Protein AF-A0A539DNE3-F1 (afdb_monomer_lite)

pLDDT: mean 90.98, std 9.86, range [54.38, 97.81]

Foldseek 3Di:
DDPVVVVVVVVVVVVVVVVVVVVVVVVVPDDDDDDDDQDDPDPCSVVVVLVVVVVCVVVVEADDDDDPDPDPCPDPSNVVSVPRPRD

Secondary structure (DSSP, 8-state):
--HHHHHHHHHHHHHHHHHHHHHHHHH------------SSSTTHHHHHHHHHHHHHHTT-------SS---TT-HHHHHHTTSTT-

Sequence (87 aa):
MTTSDKAERHLHRMQRKKAVVDAAIAHADQDKGLLLVLTGNGKGKSSSAFGMVARALGHGMRVGVAQFIKGRSDTGEEAFFRQQPGL

Structure (mmCIF, N/CA/C/O backbone):
data_AF-A0A539DNE3-F1
#
_entry.id   AF-A0A539DNE3-F1
#
loop_
_atom_site.group_PDB
_atom_site.id
_atom_site.type_symbol
_atom_site.label_atom_id
_atom_site.label_alt_id
_atom_site.label_comp_id
_atom_site.label_asym_id
_atom_site.label_entity_id
_atom_site.label_seq_id
_atom_site.pdbx_PDB_ins_code
_atom_site.Cartn_x
_atom_site.Cartn_y
_atom_site.Cartn_z
_atom_site.occupancy
_atom_site.B_iso_or_equiv
_atom_site.auth_seq_id
_atom_site.auth_comp_id
_atom_site.auth_asym_id
_atom_site.auth_atom_id
_atom_site.pdbx_PDB_model_num
ATOM 1 N N . MET A 1 1 ? 31.459 9.428 -29.299 1.00 61.44 1 MET A N 1
ATOM 2 C CA . MET A 1 1 ? 30.072 9.021 -28.975 1.00 61.44 1 MET A CA 1
ATOM 3 C C . MET A 1 1 ? 29.168 10.219 -29.158 1.00 61.44 1 MET A C 1
ATOM 5 O O . MET A 1 1 ? 29.274 11.164 -28.382 1.00 61.44 1 MET A O 1
ATOM 9 N N . THR A 1 2 ? 28.323 10.185 -30.179 1.00 78.38 2 THR A N 1
ATOM 10 C CA . THR A 1 2 ? 27.362 11.256 -30.455 1.00 78.38 2 THR A CA 1
ATOM 11 C C . THR A 1 2 ? 26.203 11.205 -29.452 1.00 78.38 2 THR A C 1
ATOM 13 O O . THR A 1 2 ? 25.992 10.202 -28.759 1.00 78.38 2 THR A O 1
ATOM 16 N N . THR A 1 3 ? 25.447 12.297 -29.335 1.00 77.38 3 THR A N 1
ATOM 17 C CA . THR A 1 3 ? 24.217 12.338 -28.526 1.00 77.38 3 THR A CA 1
ATOM 18 C C . THR A 1 3 ? 23.192 11.305 -29.014 1.00 77.38 3 THR A C 1
ATOM 20 O O . THR A 1 3 ? 22.514 10.695 -28.187 1.00 77.38 3 THR A O 1
ATOM 23 N N . SER A 1 4 ? 23.165 11.027 -30.325 1.00 81.94 4 SER A N 1
ATOM 24 C CA . SER A 1 4 ? 22.326 9.990 -30.942 1.00 81.94 4 SER A CA 1
ATOM 25 C C . SER A 1 4 ? 22.683 8.591 -30.433 1.00 81.94 4 SER A C 1
ATOM 27 O O . SER A 1 4 ? 21.814 7.888 -29.921 1.00 81.94 4 SER A O 1
ATOM 29 N N . ASP A 1 5 ? 23.974 8.231 -30.405 1.00 85.75 5 ASP A N 1
ATOM 30 C CA . ASP A 1 5 ? 24.416 6.917 -29.905 1.00 85.75 5 ASP A CA 1
ATOM 31 C C . ASP A 1 5 ? 24.035 6.705 -28.428 1.00 85.75 5 ASP A C 1
ATOM 33 O O . ASP A 1 5 ? 23.807 5.587 -27.962 1.00 85.75 5 ASP A O 1
ATOM 37 N N . LYS A 1 6 ? 24.043 7.781 -27.625 1.00 88.56 6 LYS A N 1
ATOM 38 C CA . LYS A 1 6 ? 23.637 7.726 -26.210 1.00 88.56 6 LYS A CA 1
ATOM 39 C C . LYS A 1 6 ? 22.124 7.529 -26.077 1.00 88.56 6 LYS A C 1
ATOM 41 O O . LYS A 1 6 ? 21.712 6.751 -25.216 1.00 88.56 6 LYS A O 1
ATOM 46 N N . ALA A 1 7 ? 21.327 8.184 -26.922 1.00 92.44 7 ALA A N 1
ATOM 47 C CA . ALA A 1 7 ? 19.875 8.041 -26.948 1.00 92.44 7 ALA A CA 1
ATOM 48 C C . ALA A 1 7 ? 19.450 6.630 -27.383 1.00 92.44 7 ALA A C 1
ATOM 50 O O . ALA A 1 7 ? 18.657 5.998 -26.688 1.00 92.44 7 ALA A O 1
ATOM 51 N N . GLU A 1 8 ? 20.044 6.083 -28.444 1.00 92.31 8 GLU A N 1
ATOM 52 C CA . GLU A 1 8 ? 19.761 4.720 -28.919 1.00 92.31 8 GLU A CA 1
ATOM 53 C C . GLU A 1 8 ? 20.090 3.659 -27.865 1.00 92.31 8 GLU A C 1
ATOM 55 O O . GLU A 1 8 ? 19.265 2.796 -27.555 1.00 92.31 8 GLU A O 1
ATOM 60 N N . ARG A 1 9 ? 21.262 3.763 -27.219 1.00 91.25 9 ARG A N 1
ATOM 61 C CA . ARG A 1 9 ? 21.619 2.873 -26.102 1.00 91.25 9 ARG A CA 1
ATOM 62 C C . ARG A 1 9 ? 20.634 2.979 -24.939 1.00 91.25 9 ARG A C 1
ATOM 64 O O . ARG A 1 9 ? 20.301 1.964 -24.324 1.00 91.25 9 ARG A O 1
ATOM 71 N N . HIS A 1 10 ? 20.177 4.190 -24.617 1.00 92.75 10 HIS A N 1
ATOM 72 C CA . HIS A 1 10 ? 19.182 4.399 -23.570 1.00 92.75 10 HIS A CA 1
ATOM 73 C C . HIS A 1 10 ? 17.839 3.756 -23.936 1.00 92.75 10 HIS A C 1
ATOM 75 O O . HIS A 1 10 ? 17.289 3.021 -23.116 1.00 92.75 10 HIS A O 1
ATOM 81 N N . LEU A 1 11 ? 17.348 3.979 -25.159 1.00 95.38 11 LEU A N 1
ATOM 82 C CA . LEU A 1 11 ? 16.102 3.405 -25.671 1.00 95.38 11 LEU A CA 1
ATOM 83 C C . LEU A 1 11 ? 16.136 1.880 -25.617 1.00 95.38 11 LEU A C 1
ATOM 85 O O . LEU A 1 11 ? 15.249 1.269 -25.026 1.00 95.38 11 LEU A O 1
ATOM 89 N N . HIS A 1 12 ? 17.203 1.269 -26.128 1.00 95.19 12 HIS A N 1
ATOM 90 C CA . HIS A 1 12 ? 17.360 -0.182 -26.110 1.00 95.19 12 HIS A CA 1
ATOM 91 C C . HIS A 1 12 ? 17.398 -0.747 -24.676 1.00 95.19 12 HIS A C 1
ATOM 93 O O . HIS A 1 12 ? 16.791 -1.779 -24.383 1.00 95.19 12 HIS A O 1
ATOM 99 N N . ARG A 1 13 ? 18.036 -0.043 -23.728 1.00 95.44 13 ARG A N 1
ATOM 100 C CA . ARG A 1 13 ? 18.008 -0.413 -22.301 1.00 95.44 13 ARG A CA 1
ATOM 101 C C . ARG A 1 13 ? 16.598 -0.315 -21.708 1.00 95.44 13 ARG A C 1
ATOM 103 O O . ARG A 1 13 ? 16.197 -1.199 -20.953 1.00 95.4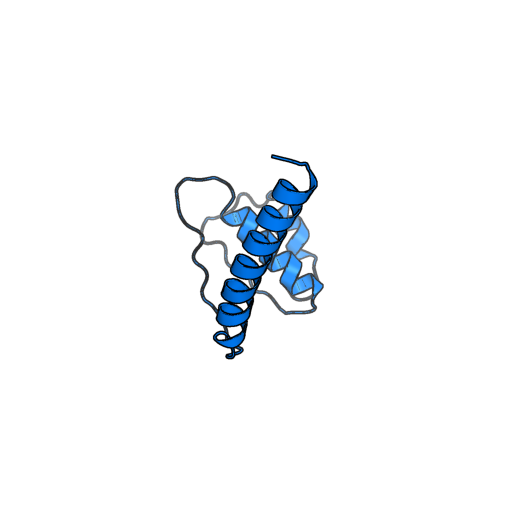4 13 ARG A O 1
ATOM 110 N N . MET A 1 14 ? 15.854 0.741 -22.033 1.00 97.44 14 MET A N 1
ATOM 111 C CA . MET A 1 14 ? 14.483 0.930 -21.552 1.00 97.44 14 MET A CA 1
ATOM 112 C C . MET A 1 14 ? 13.526 -0.112 -22.137 1.00 97.44 14 MET A C 1
ATOM 114 O O . MET A 1 14 ? 12.711 -0.648 -21.393 1.00 97.44 14 MET A O 1
ATOM 118 N N . GLN A 1 15 ? 13.677 -0.467 -23.416 1.00 97.19 15 GLN A N 1
ATOM 119 C CA . GLN A 1 15 ? 12.916 -1.539 -24.068 1.00 97.19 15 GLN A CA 1
ATOM 120 C C . GLN A 1 15 ? 13.141 -2.887 -23.377 1.00 97.19 15 GLN A C 1
ATOM 122 O O . GLN A 1 15 ? 12.176 -3.570 -23.044 1.00 97.19 15 GLN A O 1
ATOM 127 N N . ARG A 1 16 ? 14.398 -3.236 -23.069 1.00 96.75 16 ARG A N 1
ATOM 128 C CA . ARG A 1 16 ? 14.719 -4.457 -22.309 1.00 96.75 16 ARG A CA 1
ATOM 129 C C . ARG A 1 16 ? 14.068 -4.462 -20.926 1.00 96.75 16 ARG A C 1
ATOM 131 O O . ARG A 1 16 ? 13.481 -5.465 -20.534 1.00 96.75 16 ARG A O 1
ATOM 138 N N . LYS A 1 17 ? 14.130 -3.342 -20.194 1.00 96.94 17 LYS A N 1
ATOM 139 C CA . LYS A 1 17 ? 13.476 -3.224 -18.881 1.00 96.94 17 LYS A CA 1
ATOM 140 C C . LYS A 1 17 ? 11.955 -3.358 -18.996 1.00 96.94 17 LYS A C 1
ATOM 142 O O . LYS A 1 17 ? 11.355 -4.036 -18.169 1.00 96.94 17 LYS A O 1
ATOM 147 N N . LYS A 1 18 ? 11.350 -2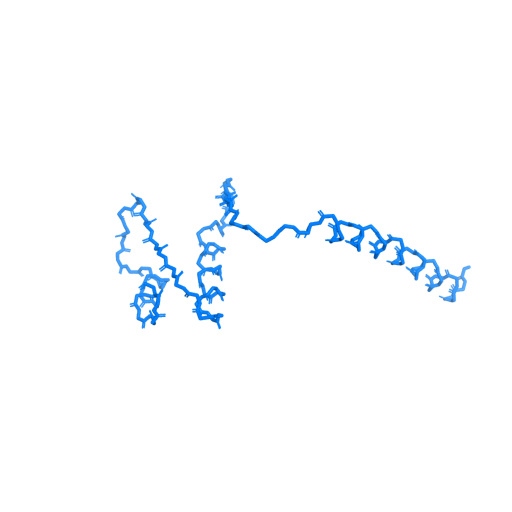.742 -20.018 1.00 97.56 18 LYS A N 1
ATOM 148 C CA . LYS A 1 18 ? 9.912 -2.838 -20.281 1.00 97.56 18 LYS A CA 1
ATOM 149 C C . LYS A 1 18 ? 9.500 -4.290 -20.524 1.00 97.56 18 LYS A C 1
ATOM 151 O O . LYS A 1 18 ? 8.593 -4.753 -19.853 1.00 97.56 18 LYS A O 1
ATOM 156 N N . ALA A 1 19 ? 10.224 -5.021 -21.373 1.00 97.81 19 ALA A N 1
ATOM 157 C CA . ALA A 1 19 ? 9.926 -6.423 -21.668 1.00 97.81 19 ALA A CA 1
ATOM 158 C C . ALA A 1 19 ? 9.930 -7.316 -20.412 1.00 97.81 19 ALA A C 1
ATOM 160 O O . ALA A 1 19 ? 9.045 -8.149 -20.249 1.00 97.81 19 ALA A O 1
ATOM 161 N N . VAL A 1 20 ? 10.882 -7.111 -19.491 1.00 97.62 20 VAL A N 1
ATOM 162 C CA . VAL A 1 20 ? 10.930 -7.851 -18.214 1.00 97.62 20 VAL A CA 1
ATOM 163 C C . VAL A 1 20 ? 9.727 -7.522 -17.325 1.00 97.62 20 VAL A C 1
ATOM 165 O O . VAL A 1 20 ? 9.138 -8.421 -16.730 1.00 97.62 20 VAL A O 1
ATOM 168 N N . VAL A 1 21 ? 9.351 -6.242 -17.233 1.00 97.19 21 VAL A N 1
ATOM 169 C CA . VAL A 1 21 ? 8.188 -5.810 -16.442 1.00 97.19 21 VAL A CA 1
ATOM 170 C C . VAL A 1 21 ? 6.888 -6.338 -17.049 1.00 97.19 21 VAL A C 1
ATOM 172 O O . VAL A 1 21 ? 6.064 -6.874 -16.318 1.00 97.19 21 VAL A O 1
ATOM 175 N N . ASP A 1 22 ? 6.727 -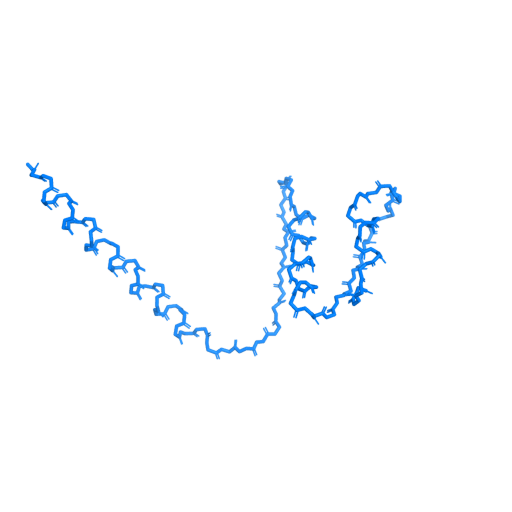6.242 -18.369 1.00 97.81 22 ASP A N 1
ATOM 176 C CA . ASP A 1 22 ? 5.546 -6.735 -19.081 1.00 97.81 22 ASP A CA 1
ATOM 177 C C . ASP A 1 22 ? 5.373 -8.249 -18.876 1.00 97.81 22 ASP A C 1
ATOM 179 O O . ASP A 1 22 ? 4.269 -8.705 -18.587 1.00 97.81 22 ASP A O 1
ATOM 183 N N . ALA A 1 23 ? 6.462 -9.024 -18.957 1.00 97.69 23 ALA A N 1
ATOM 184 C CA . ALA A 1 23 ? 6.429 -10.461 -18.693 1.00 97.69 23 ALA A CA 1
ATOM 185 C C . ALA A 1 23 ? 6.012 -10.768 -17.244 1.00 97.69 23 ALA A C 1
ATOM 187 O O . ALA A 1 23 ? 5.173 -11.635 -17.017 1.00 97.69 23 ALA A O 1
ATOM 188 N N . ALA A 1 24 ? 6.542 -10.033 -16.260 1.00 95.94 24 ALA A N 1
ATOM 189 C CA . ALA A 1 24 ? 6.153 -10.201 -14.859 1.00 95.94 24 ALA A CA 1
ATOM 190 C C . ALA A 1 24 ? 4.670 -9.864 -14.612 1.00 95.94 24 ALA A C 1
ATOM 192 O O . ALA A 1 24 ? 4.015 -10.557 -13.839 1.00 95.94 24 ALA A O 1
ATOM 193 N N . ILE A 1 25 ? 4.136 -8.839 -15.288 1.00 95.44 25 ILE A N 1
ATOM 194 C CA . ILE A 1 25 ? 2.707 -8.490 -15.242 1.00 95.44 25 ILE A CA 1
ATOM 195 C C . ILE A 1 25 ? 1.866 -9.604 -15.871 1.00 95.44 25 ILE A C 1
ATOM 197 O O . ILE A 1 25 ? 0.885 -10.023 -15.270 1.00 95.44 25 ILE A O 1
ATOM 201 N N . ALA A 1 26 ? 2.263 -10.119 -17.039 1.00 96.00 26 ALA A N 1
ATOM 202 C CA . ALA A 1 26 ? 1.546 -11.200 -17.716 1.00 96.00 26 ALA A CA 1
ATOM 203 C C . ALA A 1 26 ? 1.489 -12.491 -16.880 1.00 96.00 26 ALA A C 1
ATOM 205 O O . ALA A 1 26 ? 0.508 -13.222 -16.950 1.00 96.00 26 ALA A O 1
ATOM 206 N N . HIS A 1 27 ? 2.519 -12.758 -16.072 1.00 96.06 27 HIS A N 1
ATOM 207 C CA . HIS A 1 27 ? 2.534 -13.881 -15.131 1.00 96.06 27 HIS A CA 1
ATOM 208 C C . HIS A 1 27 ? 1.697 -13.653 -13.862 1.00 96.06 27 HIS A C 1
ATOM 210 O O . HIS A 1 27 ? 1.375 -14.618 -13.174 1.00 96.06 27 HIS A O 1
ATOM 216 N N . ALA A 1 28 ? 1.373 -12.407 -13.513 1.00 93.75 28 ALA A N 1
ATOM 217 C CA . ALA A 1 28 ? 0.574 -12.061 -12.341 1.00 93.75 28 ALA A CA 1
ATOM 218 C C . ALA A 1 28 ? -0.920 -11.965 -12.708 1.00 93.75 28 ALA A C 1
ATOM 220 O O . ALA A 1 28 ? -1.533 -10.907 -12.592 1.00 93.75 28 ALA A O 1
ATOM 221 N N . ASP A 1 29 ? -1.494 -13.077 -13.168 1.00 95.00 29 ASP A N 1
ATOM 222 C CA . ASP A 1 29 ? -2.846 -13.177 -13.743 1.00 95.00 29 ASP A CA 1
ATOM 223 C C . ASP A 1 29 ? -3.966 -13.464 -12.721 1.00 95.00 29 ASP A C 1
ATOM 225 O O . ASP A 1 29 ? -5.148 -13.465 -13.061 1.00 95.00 29 ASP A O 1
ATOM 229 N N . GLN A 1 30 ? -3.607 -13.708 -11.461 1.00 96.06 30 GLN A N 1
ATOM 230 C CA . GLN A 1 30 ? -4.542 -14.047 -10.390 1.00 96.06 30 GLN A CA 1
ATOM 231 C C . GLN A 1 30 ? -4.953 -12.806 -9.588 1.00 96.06 30 GLN A C 1
ATOM 233 O O . GLN A 1 30 ? -4.106 -12.181 -8.944 1.00 96.06 30 GLN A O 1
ATOM 238 N N . ASP A 1 31 ? -6.257 -12.532 -9.521 1.00 95.06 31 ASP A N 1
ATOM 239 C CA . ASP A 1 31 ? -6.825 -11.595 -8.547 1.00 95.06 31 ASP A CA 1
ATOM 240 C C . ASP A 1 31 ? -7.098 -12.319 -7.219 1.00 95.06 31 ASP A C 1
ATOM 242 O O . ASP A 1 31 ? -7.875 -13.276 -7.155 1.00 95.06 31 ASP A O 1
ATOM 246 N N . LYS A 1 32 ? -6.397 -11.911 -6.158 1.00 95.00 32 LYS A N 1
ATOM 247 C CA . LYS A 1 32 ? -6.477 -12.537 -4.834 1.00 95.00 32 LYS A CA 1
ATOM 248 C C . LYS A 1 32 ? -6.057 -11.586 -3.722 1.00 95.00 32 LYS A C 1
ATOM 250 O O . LYS A 1 32 ? -5.256 -10.673 -3.916 1.00 95.00 32 LYS A O 1
ATOM 255 N N . GLY A 1 33 ? -6.528 -11.878 -2.512 1.00 95.19 33 GLY A N 1
ATOM 256 C CA . GLY A 1 33 ? -6.031 -11.228 -1.302 1.00 95.19 33 GLY A CA 1
ATOM 257 C C . GLY A 1 33 ? -4.543 -11.514 -1.074 1.00 95.19 33 GLY A C 1
ATOM 258 O O . GLY A 1 33 ? -4.069 -12.631 -1.293 1.00 95.19 33 GLY A O 1
ATOM 259 N N . LEU A 1 34 ? -3.810 -10.503 -0.607 1.00 95.62 34 LEU A N 1
ATOM 260 C CA . LEU A 1 34 ? -2.388 -10.596 -0.278 1.00 95.62 34 LEU A CA 1
ATOM 261 C C . LEU A 1 34 ? -2.158 -10.289 1.204 1.00 95.62 34 LEU A C 1
ATOM 263 O O . LEU A 1 34 ? -2.822 -9.429 1.779 1.00 95.62 34 LEU A O 1
ATOM 267 N N . LEU A 1 35 ? -1.169 -10.957 1.802 1.00 96.88 35 LEU A N 1
ATOM 268 C CA . LEU A 1 35 ? -0.648 -10.622 3.125 1.00 96.88 35 LEU A CA 1
ATOM 269 C C . LEU A 1 35 ? 0.660 -9.847 2.965 1.00 96.88 35 LEU A C 1
ATOM 271 O O . LEU A 1 35 ? 1.653 -10.391 2.483 1.00 96.88 35 LEU A O 1
ATOM 275 N N . LEU A 1 36 ? 0.667 -8.587 3.396 1.00 96.69 36 LEU A N 1
ATOM 276 C CA . LEU A 1 36 ? 1.854 -7.740 3.371 1.00 96.69 36 LEU A CA 1
ATOM 277 C C . 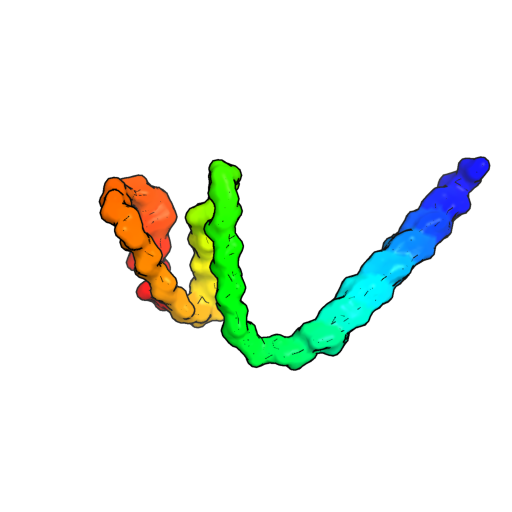LEU A 1 36 ? 2.371 -7.503 4.791 1.00 96.69 36 LEU A C 1
ATOM 279 O O . LEU A 1 36 ? 1.676 -6.930 5.627 1.00 96.69 36 LEU A O 1
ATOM 283 N N . VAL A 1 37 ? 3.616 -7.908 5.049 1.00 97.19 37 VAL A N 1
ATOM 284 C CA . VAL A 1 37 ? 4.283 -7.711 6.342 1.00 97.19 37 VAL A CA 1
ATOM 285 C C . VAL A 1 37 ? 5.272 -6.554 6.235 1.00 97.19 37 VAL A C 1
ATOM 287 O O . VAL A 1 37 ? 6.332 -6.677 5.624 1.00 97.19 37 VAL A O 1
ATOM 290 N N . LEU A 1 38 ? 4.937 -5.423 6.856 1.00 96.50 38 LEU A N 1
ATOM 291 C CA . LEU A 1 38 ? 5.827 -4.266 6.963 1.00 96.50 38 LEU A CA 1
ATOM 292 C C . LEU A 1 38 ? 6.652 -4.369 8.251 1.00 96.50 38 LEU A C 1
ATOM 294 O O . LEU A 1 38 ? 6.153 -4.100 9.342 1.00 96.50 38 LEU A O 1
ATOM 298 N N . THR A 1 39 ? 7.921 -4.758 8.130 1.00 96.62 39 THR A N 1
ATOM 299 C CA . THR A 1 39 ? 8.819 -5.020 9.270 1.00 96.62 39 THR A CA 1
ATOM 300 C C . THR A 1 39 ? 10.156 -4.273 9.156 1.00 96.62 39 THR A C 1
ATOM 302 O O . THR A 1 39 ? 10.397 -3.541 8.198 1.00 96.62 39 THR A O 1
ATOM 305 N N . GLY A 1 40 ? 11.014 -4.423 10.167 1.00 96.38 40 GLY A N 1
ATOM 306 C CA . GLY A 1 40 ? 12.334 -3.802 10.269 1.00 96.38 40 GLY A CA 1
ATOM 307 C C . GLY A 1 40 ? 12.382 -2.579 11.190 1.00 96.38 40 GLY A C 1
ATOM 308 O O . GLY A 1 40 ? 11.362 -2.044 11.632 1.00 96.38 40 GLY A O 1
ATOM 309 N N . ASN A 1 41 ? 13.596 -2.110 11.478 1.00 95.94 41 ASN A N 1
ATOM 310 C CA . ASN A 1 41 ? 13.839 -1.033 12.451 1.00 95.94 41 ASN A CA 1
ATOM 311 C C . ASN A 1 41 ? 13.592 0.375 11.886 1.00 95.94 41 ASN A C 1
ATOM 313 O O . ASN A 1 41 ? 13.509 1.342 12.640 1.00 95.94 41 ASN A O 1
ATOM 317 N N . GLY A 1 42 ? 13.431 0.498 10.567 1.00 94.31 42 GLY A N 1
ATOM 318 C CA . GLY A 1 42 ? 13.130 1.768 9.913 1.00 94.31 42 GLY A CA 1
ATOM 319 C C . GLY A 1 42 ? 11.785 2.363 10.344 1.00 94.31 42 GLY A C 1
ATOM 320 O O . GLY A 1 42 ? 10.821 1.649 10.652 1.00 94.31 42 GLY A O 1
ATOM 321 N N . LYS A 1 43 ? 11.708 3.697 10.350 1.00 92.62 43 LYS A N 1
ATOM 322 C CA . LYS A 1 43 ? 10.439 4.429 10.485 1.00 92.62 43 LYS A CA 1
ATOM 323 C C . LYS A 1 43 ? 9.595 4.251 9.214 1.00 92.62 43 LYS A C 1
ATOM 325 O O . LYS A 1 43 ? 10.142 4.023 8.141 1.00 92.62 43 LYS A O 1
ATOM 330 N N . GLY A 1 44 ? 8.271 4.361 9.344 1.00 92.31 44 GLY A N 1
ATOM 331 C CA . GLY A 1 44 ? 7.341 4.363 8.203 1.00 92.31 44 GLY A CA 1
ATOM 332 C C . GLY A 1 44 ? 6.476 3.111 8.028 1.00 92.31 44 GLY A C 1
ATOM 333 O O . GLY A 1 44 ? 5.593 3.121 7.180 1.00 92.31 44 GLY A O 1
ATOM 334 N N . LYS A 1 45 ? 6.655 2.065 8.848 1.00 95.94 45 LYS A N 1
ATOM 335 C CA . LYS A 1 45 ? 5.819 0.846 8.800 1.00 95.94 45 LYS A CA 1
ATOM 336 C C . LYS A 1 45 ? 4.328 1.168 8.963 1.00 95.94 45 LYS A C 1
ATOM 338 O O . LYS A 1 45 ? 3.533 0.885 8.074 1.00 95.94 45 LYS A O 1
ATOM 343 N N . SER A 1 46 ? 3.971 1.827 10.067 1.00 92.31 46 SER A N 1
ATOM 344 C CA . SER A 1 46 ? 2.583 2.209 10.350 1.00 92.31 46 SER A CA 1
ATOM 345 C C . SER A 1 46 ? 2.063 3.239 9.348 1.00 92.31 46 SER A C 1
ATOM 347 O O . SER A 1 46 ? 0.968 3.078 8.827 1.00 92.31 46 SER A O 1
ATOM 349 N N . SER A 1 47 ? 2.866 4.249 8.999 1.00 93.69 47 SER A N 1
ATOM 350 C CA . SER A 1 47 ? 2.465 5.284 8.037 1.00 93.69 47 SER A CA 1
ATOM 351 C C . SER A 1 47 ? 2.180 4.707 6.644 1.00 93.69 47 SER A C 1
ATOM 353 O O . SER A 1 47 ? 1.203 5.091 6.009 1.00 93.69 47 SER A O 1
ATOM 355 N N . SER A 1 48 ? 2.972 3.735 6.176 1.00 96.06 48 SER A N 1
ATOM 356 C CA . SER A 1 48 ? 2.697 3.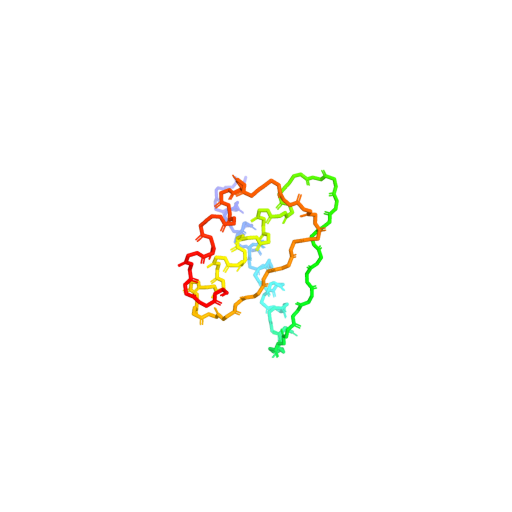033 4.916 1.00 96.06 48 SER A CA 1
ATOM 357 C C . SER A 1 48 ? 1.447 2.155 5.006 1.00 96.06 48 SER A C 1
ATOM 359 O O . SER A 1 48 ? 0.722 2.056 4.018 1.00 96.06 48 SER A O 1
ATOM 361 N N . ALA A 1 49 ? 1.172 1.535 6.160 1.00 95.75 49 ALA A N 1
ATOM 362 C CA . ALA A 1 49 ? -0.068 0.790 6.375 1.00 95.75 49 ALA A CA 1
ATOM 363 C C . ALA A 1 49 ? -1.292 1.716 6.295 1.00 95.75 49 ALA A C 1
ATOM 365 O O . ALA A 1 49 ? -2.214 1.447 5.530 1.00 95.75 49 ALA A O 1
ATOM 366 N N . PHE A 1 50 ? -1.261 2.857 6.984 1.00 95.31 50 PHE A N 1
ATOM 367 C CA . PHE A 1 50 ? -2.317 3.869 6.911 1.00 95.31 50 PHE A CA 1
ATOM 368 C C . PHE A 1 50 ? -2.458 4.502 5.518 1.00 95.31 50 PHE A C 1
ATOM 370 O O . PHE A 1 50 ? -3.571 4.783 5.081 1.00 95.31 50 PHE A O 1
ATOM 377 N N . GLY A 1 51 ? -1.366 4.649 4.763 1.00 96.25 51 GLY A N 1
ATOM 378 C CA . GLY A 1 51 ? -1.430 5.049 3.355 1.00 96.25 51 GLY A CA 1
ATOM 379 C C . GLY A 1 51 ? -2.209 4.054 2.482 1.00 96.25 51 GLY A C 1
ATOM 380 O O . GLY A 1 51 ? -2.944 4.465 1.584 1.00 96.25 51 GLY A O 1
ATOM 381 N N . MET A 1 52 ? -2.109 2.749 2.765 1.00 97.19 52 MET A N 1
ATOM 382 C CA . MET A 1 52 ? -2.929 1.731 2.095 1.00 97.19 52 MET A CA 1
ATOM 383 C C . MET A 1 52 ? -4.395 1.793 2.531 1.00 97.19 52 MET A C 1
ATOM 385 O O . MET A 1 52 ? -5.266 1.647 1.677 1.00 97.19 52 MET A O 1
ATOM 389 N N . VAL A 1 53 ? -4.670 2.072 3.811 1.00 96.81 53 VAL A N 1
ATOM 390 C CA . VAL A 1 53 ? -6.039 2.319 4.307 1.00 96.81 53 VAL A CA 1
ATOM 391 C C . VAL A 1 53 ? -6.676 3.480 3.542 1.00 96.81 53 VAL A C 1
ATOM 393 O O . VAL A 1 53 ? -7.743 3.308 2.961 1.00 96.81 53 VAL A O 1
ATOM 396 N N . ALA A 1 54 ? -5.994 4.628 3.450 1.00 97.12 54 ALA A N 1
ATOM 397 C CA . ALA A 1 54 ? -6.478 5.781 2.686 1.00 97.12 54 ALA A CA 1
ATOM 398 C C . ALA A 1 54 ? -6.743 5.443 1.215 1.00 97.12 54 ALA A C 1
ATOM 400 O O . ALA A 1 54 ? -7.774 5.830 0.671 1.00 97.12 54 ALA A O 1
ATOM 401 N N . ARG A 1 55 ? -5.835 4.699 0.570 1.00 97.62 55 ARG A N 1
ATOM 402 C CA . ARG A 1 55 ? -6.012 4.258 -0.819 1.00 97.62 55 ARG A CA 1
ATOM 403 C C . ARG A 1 55 ? -7.251 3.377 -0.979 1.00 97.62 55 ARG A C 1
ATOM 405 O O . ARG A 1 55 ? -8.035 3.613 -1.888 1.00 97.62 55 ARG A O 1
ATOM 412 N N . ALA A 1 56 ? -7.419 2.376 -0.119 1.00 97.25 56 ALA A N 1
ATOM 413 C CA . ALA A 1 56 ? -8.543 1.448 -0.184 1.00 97.25 56 ALA A CA 1
ATOM 414 C C . ALA A 1 56 ? -9.883 2.176 0.015 1.00 97.25 56 ALA A C 1
ATOM 416 O O . ALA A 1 56 ? -10.789 2.022 -0.805 1.00 97.25 56 ALA A O 1
ATOM 417 N N . LEU A 1 57 ? -9.975 3.041 1.032 1.00 97.06 57 LEU A N 1
ATOM 418 C CA . LEU A 1 57 ? -11.150 3.887 1.265 1.00 97.06 57 LEU A CA 1
ATOM 419 C C . LEU A 1 57 ? -11.428 4.824 0.077 1.00 97.06 57 LEU A C 1
ATOM 421 O O . LEU A 1 57 ? -12.573 4.956 -0.344 1.00 97.06 57 LEU A O 1
ATOM 425 N N . GLY A 1 58 ? -10.389 5.422 -0.518 1.00 96.94 58 GLY A N 1
ATOM 426 C CA . GLY A 1 58 ? -10.512 6.274 -1.708 1.00 96.94 58 GLY A CA 1
ATOM 427 C C . GLY A 1 58 ? -11.044 5.547 -2.950 1.00 96.94 58 GLY A C 1
ATOM 428 O O . GLY A 1 58 ? -11.603 6.183 -3.840 1.00 96.94 58 GLY A O 1
ATOM 429 N N . HIS A 1 59 ? -10.925 4.219 -2.992 1.00 97.12 59 HIS A N 1
ATOM 430 C CA . HIS A 1 59 ? -11.538 3.358 -4.006 1.00 97.12 59 HIS A CA 1
ATOM 431 C C . HIS A 1 59 ? -12.877 2.742 -3.553 1.00 97.12 59 HIS A C 1
ATOM 433 O O . HIS A 1 59 ? -13.385 1.838 -4.211 1.00 97.12 59 HIS A O 1
ATOM 439 N N . GLY A 1 60 ? -13.461 3.212 -2.445 1.00 96.19 60 GLY A N 1
ATOM 440 C CA . GLY A 1 60 ? -14.757 2.749 -1.936 1.00 96.19 60 GLY A CA 1
ATOM 441 C C . GLY A 1 60 ? -14.727 1.367 -1.278 1.00 96.19 60 GLY A C 1
ATOM 442 O O . GLY A 1 60 ? -15.776 0.751 -1.089 1.00 96.19 60 GLY A O 1
ATOM 443 N N . MET A 1 61 ? -13.544 0.850 -0.939 1.00 96.56 61 MET A N 1
ATOM 444 C CA . MET A 1 61 ? -13.412 -0.424 -0.232 1.00 96.56 61 MET A CA 1
ATOM 445 C C . MET A 1 61 ? -13.707 -0.251 1.261 1.00 96.56 61 MET A C 1
ATOM 447 O O . MET A 1 61 ? -13.499 0.821 1.824 1.00 96.56 61 MET A O 1
ATOM 451 N N . ARG A 1 62 ? -14.133 -1.333 1.923 1.00 97.06 62 ARG A N 1
ATOM 452 C CA . ARG A 1 62 ? -14.251 -1.379 3.389 1.00 97.06 62 ARG A CA 1
ATOM 453 C C . ARG A 1 62 ? -12.943 -1.844 4.011 1.00 97.06 62 ARG A C 1
ATOM 455 O O . ARG A 1 62 ? -12.325 -2.780 3.501 1.00 97.06 62 ARG A O 1
ATOM 462 N N . VAL A 1 63 ? -12.545 -1.226 5.115 1.00 96.88 63 VAL A N 1
ATOM 463 C CA . VAL A 1 63 ? -11.269 -1.495 5.786 1.00 96.88 63 VAL A CA 1
ATOM 464 C C . VAL A 1 63 ? -11.512 -1.681 7.277 1.00 96.88 63 VAL A C 1
ATOM 466 O O . VAL A 1 63 ? -12.361 -1.013 7.832 1.00 96.88 63 VAL A O 1
ATOM 469 N N . GLY A 1 64 ? -10.767 -2.570 7.934 1.00 94.62 64 GLY A N 1
ATOM 470 C CA . GLY A 1 64 ? -10.751 -2.678 9.394 1.00 94.62 64 GLY A CA 1
ATOM 471 C C . GLY A 1 64 ? -9.332 -2.506 9.923 1.00 94.62 64 GLY A C 1
ATOM 472 O O . GLY A 1 64 ? -8.380 -2.993 9.310 1.00 94.62 64 GLY A O 1
ATOM 473 N N . VAL A 1 65 ? -9.175 -1.820 11.058 1.00 92.50 65 VAL A N 1
ATOM 474 C CA . VAL A 1 65 ? -7.866 -1.573 11.682 1.00 92.50 65 VAL A CA 1
ATOM 475 C C . VAL A 1 65 ? -7.859 -2.066 13.124 1.00 92.50 65 VAL A C 1
ATOM 477 O O . VAL A 1 65 ? -8.692 -1.672 13.934 1.00 92.50 65 VAL A O 1
ATOM 480 N N . ALA A 1 66 ? -6.862 -2.886 13.458 1.00 90.50 66 ALA A N 1
ATOM 481 C CA . ALA A 1 66 ? -6.576 -3.317 14.820 1.00 90.50 66 ALA A CA 1
ATOM 482 C C . ALA A 1 66 ? -5.158 -2.879 15.210 1.00 90.50 66 ALA A C 1
ATOM 484 O O . ALA A 1 66 ? -4.174 -3.305 14.604 1.00 90.50 66 ALA A O 1
ATOM 485 N N . GLN A 1 67 ? -5.049 -2.023 16.226 1.00 88.88 67 GLN A N 1
ATOM 486 C CA . GLN A 1 67 ? -3.770 -1.602 16.798 1.00 88.88 67 GLN A CA 1
ATOM 487 C C . GLN A 1 67 ? -3.537 -2.359 18.108 1.00 88.88 67 GLN A C 1
ATOM 489 O O . GLN A 1 67 ? -4.305 -2.227 19.056 1.00 88.88 67 GLN A O 1
ATOM 494 N N . PHE A 1 68 ? -2.481 -3.174 18.160 1.00 88.00 68 PHE A N 1
ATOM 495 C CA . PHE A 1 68 ? -2.195 -4.042 19.314 1.00 88.00 68 PHE A CA 1
ATOM 496 C C . PHE A 1 68 ? -1.507 -3.322 20.479 1.00 88.00 68 PHE A C 1
ATOM 498 O O . PHE A 1 68 ? -1.499 -3.818 21.604 1.00 88.00 68 PHE A O 1
ATOM 505 N N . ILE A 1 69 ? -0.929 -2.150 20.225 1.00 84.00 69 ILE A N 1
ATOM 506 C CA . ILE A 1 69 ? -0.363 -1.299 21.268 1.00 84.00 69 ILE A CA 1
ATOM 507 C C . ILE A 1 69 ? -1.455 -0.317 21.683 1.00 84.00 69 ILE A C 1
ATOM 509 O O . ILE A 1 69 ? -2.062 0.319 20.824 1.00 84.00 69 ILE A O 1
ATOM 513 N N . LYS A 1 70 ? -1.699 -0.193 22.996 1.00 57.91 70 LYS A N 1
ATOM 514 C CA . LYS A 1 70 ? -2.599 0.830 23.545 1.00 57.91 70 LYS A CA 1
ATOM 515 C C . LYS A 1 70 ? -2.058 2.205 23.148 1.00 57.91 70 LYS A C 1
ATOM 517 O O . LYS A 1 70 ? -1.065 2.666 23.709 1.00 57.91 70 LYS A O 1
ATOM 522 N N . GLY A 1 71 ? -2.673 2.810 22.139 1.00 60.50 71 GLY A N 1
ATOM 523 C CA . GLY A 1 71 ? -2.319 4.140 21.678 1.00 60.50 71 GLY A CA 1
ATOM 524 C C . GLY A 1 71 ? -2.603 5.157 22.772 1.00 60.50 71 GLY A C 1
ATOM 525 O O . GLY A 1 71 ? -3.651 5.119 23.418 1.00 60.50 71 GLY A O 1
ATOM 526 N N . ARG A 1 72 ? -1.687 6.112 22.941 1.00 54.38 72 ARG A N 1
ATOM 527 C CA . ARG A 1 72 ? -2.150 7.463 23.231 1.00 54.38 72 ARG A CA 1
ATOM 528 C C . ARG A 1 72 ? -3.159 7.786 22.126 1.00 54.38 72 ARG A C 1
ATOM 530 O O . ARG A 1 72 ? -2.841 7.675 20.945 1.00 54.38 72 ARG A O 1
ATOM 537 N N . SER A 1 73 ? -4.396 8.057 22.507 1.00 56.69 73 SER A N 1
ATOM 538 C CA . SER A 1 73 ? -5.539 8.283 21.613 1.00 56.69 73 SER A CA 1
ATOM 539 C C . SER A 1 73 ? -5.445 9.606 20.831 1.00 56.69 73 SER A C 1
ATOM 541 O O . SER A 1 73 ? -6.456 10.146 20.395 1.00 56.69 73 SER A O 1
ATOM 543 N N . ASP A 1 74 ? -4.239 10.161 20.695 1.00 64.19 74 ASP A N 1
ATOM 544 C CA . ASP A 1 74 ? -3.900 11.459 20.113 1.00 64.19 74 ASP A CA 1
ATOM 545 C C . ASP A 1 74 ? -3.155 11.330 18.770 1.00 64.19 74 ASP A C 1
ATOM 547 O O . ASP A 1 74 ? -2.619 12.314 18.260 1.00 64.19 74 ASP A O 1
ATOM 551 N N . THR A 1 75 ? -3.122 10.135 18.165 1.00 78.62 75 THR A N 1
ATOM 552 C CA . THR A 1 75 ? -2.528 9.970 16.830 1.00 78.62 75 THR A CA 1
ATOM 553 C C . THR A 1 75 ? -3.423 10.585 15.753 1.00 78.62 75 THR A C 1
ATOM 555 O O . THR A 1 75 ? -4.640 10.377 15.727 1.00 78.62 75 THR A O 1
ATOM 558 N N . GLY A 1 76 ? -2.813 11.349 14.843 1.00 84.69 76 GLY A N 1
ATOM 559 C CA . GLY A 1 76 ? -3.536 12.021 13.762 1.00 84.69 76 GLY A CA 1
ATOM 560 C C . GLY A 1 76 ? -4.219 11.035 12.814 1.00 84.69 76 GLY A C 1
ATOM 561 O O . GLY A 1 76 ? -5.322 11.304 12.343 1.00 84.69 76 GLY A O 1
ATOM 562 N N . GLU A 1 77 ? -3.606 9.872 12.581 1.00 88.31 77 GLU A N 1
ATOM 563 C CA . GLU A 1 77 ? -4.177 8.815 11.754 1.00 88.31 77 GLU A CA 1
ATOM 564 C C . GLU A 1 77 ? -5.483 8.280 12.353 1.00 88.31 77 GLU A C 1
ATOM 566 O O . GLU A 1 77 ? -6.493 8.237 11.656 1.00 88.31 77 GLU A O 1
ATOM 571 N N . GLU A 1 78 ? -5.517 7.934 13.644 1.00 86.19 78 GLU A N 1
ATOM 572 C CA . GLU A 1 78 ? -6.745 7.458 14.295 1.00 86.19 78 GLU A CA 1
ATOM 573 C C . GLU A 1 78 ? -7.861 8.509 14.240 1.00 86.19 78 GLU A C 1
ATOM 575 O O . GLU A 1 78 ? -8.994 8.187 13.871 1.00 86.19 78 GLU A O 1
ATOM 580 N N . ALA A 1 79 ? -7.536 9.765 14.565 1.00 88.25 79 ALA A N 1
ATOM 581 C CA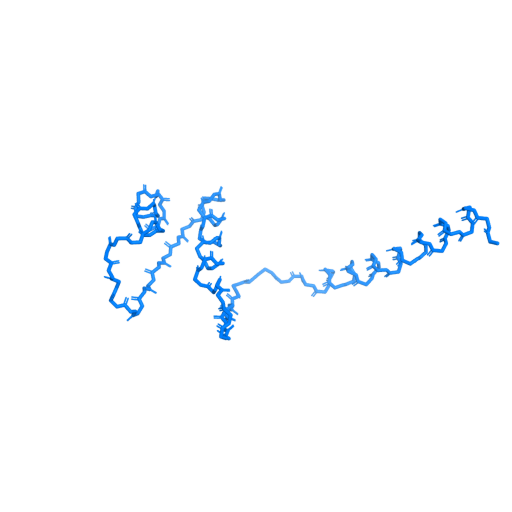 . ALA A 1 79 ? -8.495 10.866 14.568 1.00 88.25 79 ALA A CA 1
ATOM 582 C C . ALA A 1 79 ? -9.109 11.114 13.181 1.00 88.25 79 ALA A C 1
ATOM 584 O O . ALA A 1 79 ? -10.314 11.353 13.080 1.00 88.25 79 ALA A O 1
ATOM 585 N N . PHE A 1 80 ? -8.301 11.037 12.121 1.00 92.19 80 PHE A N 1
ATOM 586 C CA . PHE A 1 80 ? -8.752 11.218 10.743 1.00 92.19 80 PHE A CA 1
ATOM 587 C C . PHE A 1 80 ? -9.565 10.022 10.238 1.00 92.19 80 PHE A C 1
ATOM 589 O O . PHE A 1 80 ? -10.664 10.196 9.708 1.00 92.19 80 PHE A O 1
ATOM 596 N N . PHE A 1 81 ? -9.032 8.807 10.402 1.00 92.06 81 PHE A N 1
ATOM 597 C CA . PHE A 1 81 ? -9.608 7.602 9.812 1.00 92.06 81 PHE A CA 1
ATOM 598 C C . PHE A 1 81 ? -10.926 7.205 10.479 1.00 92.06 81 PHE A C 1
ATOM 600 O O . PHE A 1 81 ? -11.858 6.840 9.772 1.00 92.06 81 PHE A O 1
ATOM 607 N N . ARG A 1 82 ? -11.073 7.383 11.799 1.00 88.81 82 ARG A N 1
ATOM 608 C CA . ARG A 1 82 ? -12.331 7.097 12.520 1.00 88.81 82 ARG A CA 1
ATOM 609 C C . ARG A 1 82 ? -13.551 7.839 11.952 1.00 88.81 82 ARG A C 1
ATOM 611 O O . ARG A 1 82 ? -14.674 7.391 12.144 1.00 88.81 82 ARG A O 1
ATOM 618 N N . GLN A 1 83 ? -13.340 8.972 11.286 1.00 91.81 83 GLN A N 1
ATOM 619 C CA . GLN A 1 83 ? -14.410 9.784 10.701 1.00 91.81 83 GLN A CA 1
ATOM 620 C C . GLN A 1 83 ? -14.758 9.372 9.261 1.00 91.81 83 GLN A C 1
ATOM 622 O O . GLN A 1 83 ? -15.723 9.887 8.700 1.00 91.81 83 GLN A O 1
ATOM 627 N N . GLN A 1 84 ? -13.977 8.480 8.642 1.00 93.44 84 GLN A N 1
ATOM 628 C CA . GLN A 1 84 ? -14.165 8.101 7.246 1.00 93.44 84 GLN A CA 1
ATOM 629 C C . GLN A 1 84 ? -15.238 7.014 7.108 1.00 93.44 84 GLN A C 1
ATOM 631 O O . GLN A 1 84 ? -15.177 6.002 7.808 1.00 93.44 84 GLN A O 1
ATOM 636 N N . PRO A 1 85 ? -16.198 7.167 6.180 1.00 89.88 85 PRO A N 1
ATOM 637 C CA . PRO A 1 85 ? -17.142 6.104 5.865 1.00 89.88 85 PRO A CA 1
ATOM 638 C C . PRO A 1 85 ? -16.420 4.844 5.370 1.00 89.88 85 PRO A C 1
ATOM 640 O O . PRO A 1 85 ? -15.559 4.924 4.497 1.00 89.88 85 PRO A O 1
ATOM 643 N N . GLY A 1 86 ? -16.807 3.676 5.887 1.00 88.44 86 GLY A N 1
ATOM 644 C CA . GLY A 1 86 ? -16.277 2.381 5.440 1.00 88.44 86 GLY A CA 1
ATOM 645 C C . GLY A 1 86 ? -15.043 1.875 6.191 1.00 88.44 86 GLY A C 1
ATOM 646 O O . GLY A 1 86 ? -14.550 0.799 5.838 1.00 88.44 86 GLY A O 1
ATOM 647 N N . LEU A 1 87 ? -14.573 2.606 7.207 1.00 84.25 87 LEU A N 1
ATOM 648 C CA . LEU A 1 87 ? -13.638 2.093 8.212 1.00 84.25 87 LEU A CA 1
ATOM 649 C C . LEU A 1 87 ? -14.359 1.378 9.368 1.00 84.25 87 LEU A C 1
ATOM 651 O O . LEU A 1 87 ? -15.507 1.774 9.670 1.00 84.25 87 LEU A O 1
#

Radius of gyration: 20.86 Å; chains: 1; bounding box: 47×26×54 Å